Protein AF-A0A7R9IWX4-F1 (afdb_monomer)

pLDDT: mean 83.84, std 17.96, range [26.48, 97.38]

Radius of gyration: 18.36 Å; Cα contacts (8 Å, |Δi|>4): 79; chains: 1; bounding box: 38×44×41 Å

Foldseek 3Di:
DDFDWDADPNDIDTDDDDPVVVVVVPWDFDAQDFDWDDDLQRTPDGPDGRGTDDDDDDDDDDDDPDDDDDDQDDDDSHDHDPDDDDGCVVVCVVVVVVVVVVPDD

InterPro domains:
  IPR013320 Concanavalin A-like lectin/glucanase domain superfamily [SSF49899] (33-79)
  IPR037353 Histone methyltransferase complex subunit ASH2 [PTHR10598] (5-87)
  IPR043136 B30.2/SPRY domain superfamily [G3DSA:2.60.120.920] (9-90)

Solvent-accessible surface area (backbone atoms only — not comparable to full-atom values): 7152 Å² total; per-residue (Å²): 135,85,68,54,77,43,80,55,96,94,40,81,42,73,60,80,86,81,61,60,72,61,53,63,73,66,58,42,68,30,83,85,38,70,44,72,48,67,61,90,50,45,75,73,50,68,81,42,65,45,45,64,52,77,90,83,75,95,79,86,86,78,65,90,92,60,84,86,83,87,82,45,45,85,84,58,97,49,63,69,84,96,52,95,81,79,45,53,49,71,54,48,55,57,50,53,49,51,55,50,61,75,63,71,131

Mean predicted aligned error: 8.01 Å

Secondary structure (DSSP, 8-state):
--PPEEEETTEEEE-----HHHHHHT--B-TT-EEEEEETTEEEEEEEESPBPS---------TT-------SSS-SS--SSS----THHHHHHHHHHHHHHS--

Organism: Timema californicum (NCBI:txid61474)

Nearest PDB structures (foldseek):
  5buv-assembly2_B-2  TM=3.452E-01  e=6.258E+00  Yersinia enterocolitica subsp. enterocolitica 8081
  1ub4-assembly1_C-2  TM=2.260E-01  e=6.258E+00  Escherichia coli

Sequence (105 aa):
MVWPLVKFKSHLYYEEKDNVAEALKNLNVLPGSKIIFFTNGQCHGAAFSDIYGGAYYPTLSLYKNATVSANFGPAFKFPPKDYSFRGFVYFIRPNIYLQVKTFIT

Structure (mmCIF, N/CA/C/O backbone):
data_AF-A0A7R9IWX4-F1
#
_entry.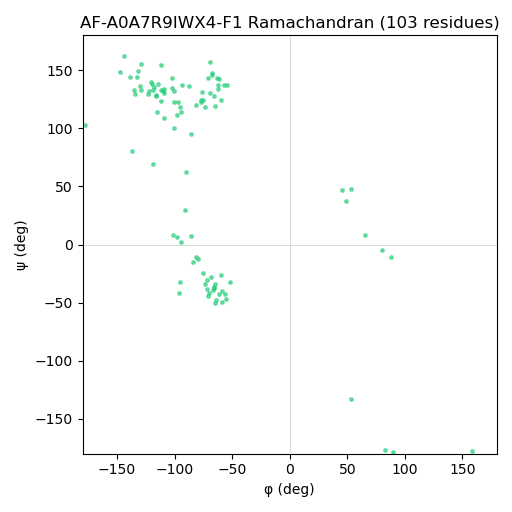id   AF-A0A7R9IWX4-F1
#
loop_
_atom_site.group_PDB
_atom_site.id
_atom_site.type_symbol
_atom_site.label_atom_id
_atom_site.label_alt_id
_atom_site.label_comp_id
_atom_site.label_asym_id
_atom_site.label_entity_id
_atom_site.label_seq_id
_atom_site.pdbx_PDB_ins_code
_atom_site.Cartn_x
_atom_site.Cartn_y
_atom_site.Cartn_z
_atom_site.occupancy
_atom_site.B_iso_or_equiv
_atom_site.auth_seq_id
_atom_site.auth_comp_id
_atom_site.auth_asym_id
_atom_site.auth_atom_id
_atom_site.pdbx_PDB_model_num
ATOM 1 N N . MET A 1 1 ? -17.898 21.934 12.774 1.00 53.22 1 MET A N 1
ATOM 2 C CA . MET A 1 1 ? -17.213 20.968 13.658 1.00 53.22 1 MET A CA 1
ATOM 3 C C . MET A 1 1 ? -15.953 21.662 14.148 1.00 53.22 1 MET A C 1
ATOM 5 O O . MET A 1 1 ? -15.171 22.077 13.306 1.00 53.22 1 MET A O 1
ATOM 9 N N . VAL A 1 2 ? -15.831 21.942 15.449 1.00 65.69 2 VAL A N 1
ATOM 10 C CA . VAL A 1 2 ? -14.671 22.663 16.004 1.00 65.69 2 VAL A CA 1
ATOM 11 C C . VAL A 1 2 ? -13.719 21.619 16.568 1.00 65.69 2 VAL A C 1
ATOM 13 O O . VAL A 1 2 ? -14.063 20.940 17.532 1.00 65.69 2 VAL A O 1
ATOM 16 N N . TRP A 1 3 ? -12.559 21.464 15.938 1.00 76.88 3 TRP A N 1
ATOM 17 C CA . TRP A 1 3 ? -11.507 20.586 16.435 1.00 76.88 3 TRP A CA 1
ATOM 18 C C . TRP A 1 3 ? -10.784 21.281 17.595 1.00 76.88 3 TRP A C 1
ATOM 20 O O . TRP A 1 3 ? -10.321 22.411 17.413 1.00 76.88 3 TRP A O 1
ATOM 30 N N . PRO A 1 4 ? -10.704 20.670 18.789 1.00 85.19 4 PRO A N 1
ATOM 31 C CA . PRO A 1 4 ? -10.003 21.267 19.917 1.00 85.19 4 PRO A CA 1
ATOM 32 C C . PRO A 1 4 ? -8.514 21.443 19.599 1.00 85.19 4 PRO A C 1
ATOM 34 O O . PRO A 1 4 ? -7.858 20.542 19.077 1.00 85.19 4 PRO A O 1
ATOM 37 N N . LEU A 1 5 ? -7.996 22.631 19.917 1.00 88.25 5 LEU A N 1
ATOM 38 C CA . LEU A 1 5 ? -6.600 23.007 19.723 1.00 88.25 5 LEU A CA 1
ATOM 39 C C . LEU A 1 5 ? -5.828 22.815 21.033 1.00 88.25 5 LEU A C 1
ATOM 41 O O . LEU A 1 5 ? -6.163 23.422 22.051 1.00 88.25 5 LEU A O 1
ATOM 45 N N . VAL A 1 6 ? -4.772 22.006 21.004 1.00 90.19 6 VAL A N 1
ATOM 46 C CA . VAL A 1 6 ? -3.959 21.645 22.172 1.00 90.19 6 VAL A CA 1
ATOM 47 C C . VAL A 1 6 ? -2.523 22.130 21.985 1.00 90.19 6 VAL A C 1
ATOM 49 O O . VAL A 1 6 ? -1.924 21.947 20.927 1.00 90.19 6 VAL A O 1
ATOM 52 N N . LYS A 1 7 ? -1.937 22.732 23.030 1.00 91.81 7 LYS A N 1
ATOM 53 C CA . LYS A 1 7 ? -0.517 23.116 23.051 1.00 91.81 7 LYS A CA 1
ATOM 54 C C . LYS A 1 7 ? 0.321 22.029 23.724 1.00 91.81 7 LYS A C 1
ATOM 56 O O . LYS A 1 7 ? 0.168 21.787 24.917 1.00 91.81 7 LYS A O 1
ATOM 61 N N . PHE A 1 8 ? 1.266 21.437 22.996 1.00 90.44 8 PHE A N 1
ATOM 62 C CA . PHE A 1 8 ? 2.205 20.442 23.522 1.00 90.44 8 PHE A CA 1
ATOM 63 C C . PHE A 1 8 ? 3.634 20.747 23.058 1.00 90.44 8 PHE A C 1
ATOM 65 O O . PHE A 1 8 ? 3.871 20.986 21.876 1.00 90.44 8 PHE A O 1
ATOM 72 N N . LYS A 1 9 ? 4.600 20.784 23.988 1.00 89.94 9 LYS A N 1
ATOM 73 C CA . LYS A 1 9 ? 6.008 21.162 23.715 1.00 89.94 9 LYS A CA 1
ATOM 74 C C . LYS A 1 9 ? 6.141 22.417 22.829 1.00 89.94 9 LYS A C 1
ATOM 76 O O . LYS A 1 9 ? 6.876 22.415 21.847 1.00 89.94 9 LYS A O 1
ATOM 81 N N . SER A 1 10 ? 5.390 23.473 23.151 1.00 93.00 10 SER A N 1
ATOM 82 C CA . SER A 1 10 ? 5.346 24.754 22.413 1.00 93.00 10 SER A CA 1
ATOM 83 C C . SER A 1 10 ? 4.780 24.715 20.986 1.00 93.00 10 SER A C 1
ATOM 85 O O . SER A 1 10 ? 4.806 25.742 20.316 1.00 93.00 10 SER A O 1
ATOM 87 N N . HIS A 1 11 ? 4.207 23.594 20.549 1.00 88.69 11 HIS A N 1
ATOM 88 C CA . HIS A 1 11 ? 3.536 23.453 19.254 1.00 88.69 11 HIS A CA 1
ATOM 89 C C . HIS A 1 11 ? 2.026 23.273 19.446 1.00 88.69 11 HIS A C 1
ATOM 91 O O . HIS A 1 11 ? 1.586 22.830 20.509 1.00 88.69 11 HIS A O 1
ATOM 97 N N . LEU A 1 12 ? 1.243 23.644 18.432 1.00 90.31 12 LEU A N 1
ATOM 98 C CA . LEU A 1 12 ? -0.216 23.538 18.424 1.00 90.31 12 LEU A CA 1
ATOM 99 C C . LEU A 1 12 ? -0.648 22.330 17.589 1.00 90.31 12 LEU A C 1
ATOM 101 O O . LEU A 1 12 ? -0.152 22.142 16.480 1.00 90.31 12 LEU A O 1
ATOM 105 N N . TYR A 1 13 ? -1.580 21.544 18.117 1.00 86.88 13 TYR A N 1
ATOM 106 C CA . TYR A 1 13 ? -2.107 20.337 17.488 1.00 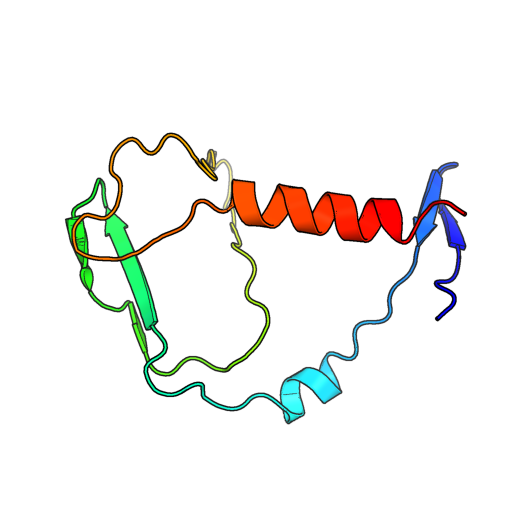86.88 13 TYR A CA 1
ATOM 107 C C . TYR A 1 13 ? -3.629 20.343 17.548 1.00 86.88 13 TYR A C 1
ATOM 109 O O . TYR A 1 13 ? -4.202 20.786 18.541 1.00 86.88 13 TYR A O 1
ATOM 117 N N . TYR A 1 14 ? -4.272 19.822 16.508 1.00 87.62 14 TYR A N 1
ATOM 118 C CA . TYR A 1 14 ? -5.687 19.476 16.568 1.00 87.62 14 TYR A CA 1
ATOM 119 C C . TYR A 1 14 ? -5.833 18.058 17.096 1.00 87.62 14 TYR A C 1
ATOM 121 O O . TYR A 1 14 ? -5.090 17.165 16.686 1.00 87.62 14 TYR A O 1
ATOM 129 N N . GLU A 1 15 ? -6.787 17.860 17.994 1.00 82.06 15 GLU A N 1
ATOM 130 C CA . GLU A 1 15 ? -7.174 16.529 18.443 1.00 82.06 15 GLU A CA 1
ATOM 131 C C . GLU A 1 15 ? -8.453 16.100 17.717 1.00 82.06 15 GLU A C 1
ATOM 133 O O . GLU A 1 15 ? -9.484 16.774 17.773 1.00 82.06 15 GLU A O 1
ATOM 138 N N . GLU A 1 16 ? -8.367 14.966 17.030 1.00 82.06 16 GLU A N 1
ATOM 139 C CA . GLU A 1 16 ? -9.489 14.285 16.396 1.00 82.06 16 GLU A CA 1
ATOM 140 C C . GLU A 1 16 ? -9.778 13.004 17.182 1.00 82.06 16 GLU A C 1
ATOM 142 O O . GLU A 1 16 ? -8.865 12.284 17.586 1.00 82.06 16 GLU A O 1
ATOM 147 N N . LYS A 1 17 ? -11.059 12.753 17.469 1.00 79.56 17 LYS A N 1
ATOM 148 C CA . LYS A 1 17 ? -11.485 11.536 18.161 1.00 79.56 17 LYS A CA 1
ATOM 149 C C . LYS A 1 17 ? -11.884 10.496 17.128 1.00 79.56 17 LYS A C 1
ATOM 151 O O . LYS A 1 17 ? -12.909 10.655 16.471 1.00 79.56 17 LYS A O 1
ATOM 156 N N . ASP A 1 18 ? -11.131 9.407 17.064 1.00 76.44 18 ASP A N 1
ATOM 157 C CA . ASP A 1 18 ? -11.496 8.261 16.240 1.00 76.44 18 ASP A CA 1
ATOM 158 C C . ASP A 1 18 ? -12.623 7.464 16.902 1.00 76.44 18 ASP A C 1
ATOM 160 O O . ASP A 1 18 ? -12.482 6.980 18.029 1.00 76.44 18 ASP A O 1
ATOM 164 N N . ASN A 1 19 ? -13.735 7.253 16.192 1.00 79.94 19 ASN A N 1
ATOM 165 C CA . ASN A 1 19 ? -14.801 6.371 16.670 1.00 79.94 19 ASN A CA 1
ATOM 16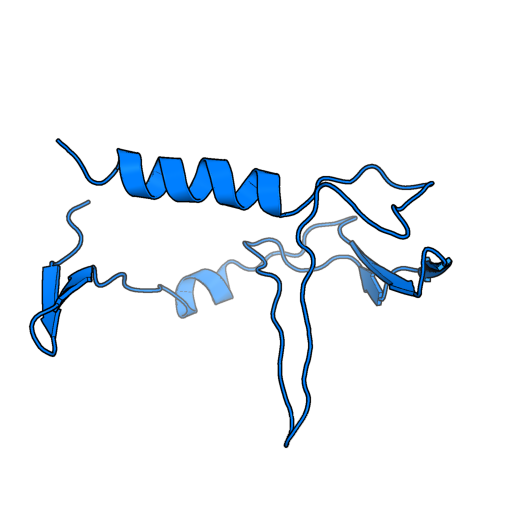6 C C . ASN A 1 19 ? -14.591 4.925 16.195 1.00 79.94 19 ASN A C 1
ATOM 168 O O . ASN A 1 19 ? -15.382 4.365 15.434 1.00 79.94 19 ASN A O 1
ATOM 172 N N . VAL A 1 20 ? -13.484 4.320 16.636 1.00 82.38 20 VAL A N 1
ATOM 173 C CA . VAL A 1 20 ? -13.024 2.996 16.176 1.00 82.38 20 VAL A CA 1
ATOM 174 C C . VAL A 1 20 ? -14.093 1.918 16.369 1.00 82.38 20 VAL A C 1
ATOM 176 O O . VAL A 1 20 ? -14.325 1.109 15.477 1.00 82.38 20 VAL A O 1
ATOM 179 N N . ALA A 1 21 ? -14.782 1.912 17.512 1.00 84.50 21 ALA A N 1
ATOM 180 C CA . ALA A 1 21 ? -15.793 0.900 17.813 1.00 84.50 21 ALA A CA 1
ATOM 181 C C . ALA A 1 21 ? -17.015 0.986 16.883 1.00 84.50 21 ALA A C 1
ATOM 183 O O . ALA A 1 21 ? -17.570 -0.042 16.498 1.00 84.50 21 ALA A O 1
ATOM 184 N N . GLU A 1 22 ? -17.438 2.198 16.518 1.00 85.00 22 GLU A N 1
ATOM 185 C CA . GLU A 1 22 ? -18.523 2.405 15.558 1.00 85.00 22 GLU A CA 1
ATOM 186 C C . GLU A 1 22 ? -18.084 2.025 14.143 1.00 85.00 22 GLU A C 1
ATOM 188 O O . GLU A 1 22 ? -18.805 1.302 13.455 1.00 85.00 22 GLU A O 1
ATOM 193 N N . ALA A 1 23 ? -16.876 2.434 13.739 1.00 81.56 23 ALA A N 1
ATOM 194 C CA . ALA A 1 23 ? -16.304 2.044 12.457 1.00 81.56 23 ALA A CA 1
ATOM 195 C C . ALA A 1 23 ? -16.270 0.516 12.321 1.00 81.56 23 ALA A C 1
ATOM 197 O O . ALA A 1 23 ? -16.764 -0.001 11.324 1.00 81.56 23 ALA A O 1
ATOM 198 N N . LEU A 1 24 ? -15.802 -0.192 13.361 1.00 84.56 24 LEU A N 1
ATOM 199 C CA . LEU A 1 24 ? -15.745 -1.656 13.424 1.00 84.56 24 LEU A CA 1
ATOM 200 C C . LEU A 1 24 ? -17.111 -2.333 13.260 1.00 84.56 24 LEU A C 1
ATOM 202 O O . LEU A 1 24 ? -17.213 -3.342 12.565 1.00 84.56 24 LEU A O 1
ATOM 206 N N . LYS A 1 25 ? -18.166 -1.773 13.862 1.00 87.94 25 LYS A N 1
ATOM 207 C CA . LYS A 1 25 ? -19.538 -2.296 13.733 1.00 87.94 25 LYS A CA 1
ATOM 208 C C . LYS A 1 25 ? -20.114 -2.128 12.328 1.00 87.94 25 LYS A C 1
ATOM 210 O O . LYS A 1 25 ? -20.969 -2.914 11.936 1.00 87.94 25 LYS A O 1
ATOM 215 N N . ASN A 1 26 ? -19.653 -1.120 11.595 1.00 86.00 26 ASN A N 1
ATOM 216 C CA . ASN A 1 26 ? -20.154 -0.774 10.270 1.00 86.00 26 ASN A CA 1
ATOM 217 C C . ASN A 1 26 ? -19.295 -1.345 9.122 1.00 86.00 26 ASN A C 1
ATOM 219 O O . ASN A 1 26 ? -19.564 -1.022 7.960 1.00 86.00 26 ASN A O 1
ATOM 223 N N . LEU A 1 27 ? -18.284 -2.188 9.401 1.00 88.12 27 LEU A N 1
ATOM 224 C CA . LEU A 1 27 ? -17.530 -2.861 8.335 1.00 88.12 27 LEU A CA 1
ATOM 225 C C . LEU A 1 27 ? -18.451 -3.810 7.571 1.00 88.12 27 LEU A C 1
ATOM 227 O O . LEU A 1 27 ? -18.954 -4.795 8.103 1.00 88.12 27 LEU A O 1
ATOM 231 N N . ASN A 1 28 ? -18.591 -3.535 6.282 1.00 94.62 28 ASN A N 1
ATOM 232 C CA . ASN A 1 28 ? -19.276 -4.400 5.338 1.00 94.62 28 ASN A CA 1
ATOM 233 C C . ASN A 1 28 ? -18.299 -4.790 4.240 1.00 94.62 28 ASN A C 1
ATOM 235 O O . ASN A 1 28 ? -17.488 -3.971 3.808 1.00 94.62 28 ASN A O 1
ATOM 239 N N . VAL A 1 29 ? -18.353 -6.046 3.807 1.00 96.75 29 VAL A N 1
ATOM 240 C CA . VAL A 1 29 ? -17.570 -6.518 2.661 1.00 96.75 29 VAL A CA 1
ATOM 241 C C . VAL A 1 29 ? -17.916 -5.671 1.438 1.00 96.75 29 VAL A C 1
ATOM 243 O O . VAL A 1 29 ? -19.087 -5.375 1.207 1.00 96.75 29 VAL A O 1
ATOM 246 N N . LEU A 1 30 ? -16.906 -5.281 0.662 1.00 96.31 30 LEU A N 1
ATOM 247 C CA . LEU A 1 30 ? -17.061 -4.599 -0.617 1.00 96.31 30 LEU A CA 1
ATOM 248 C C . LEU A 1 30 ? -16.882 -5.626 -1.750 1.00 96.31 30 LEU A C 1
ATOM 250 O O . LEU A 1 30 ? -15.737 -5.960 -2.075 1.00 96.31 30 LEU A O 1
ATOM 254 N N . PRO A 1 31 ? -17.967 -6.139 -2.363 1.00 97.38 31 PRO A N 1
ATOM 255 C CA . PRO A 1 31 ? -17.868 -7.207 -3.353 1.00 97.38 31 PRO A CA 1
ATOM 256 C C . PRO A 1 31 ? -17.063 -6.786 -4.584 1.00 97.38 31 PRO A C 1
ATOM 258 O O . PRO A 1 31 ? -17.211 -5.673 -5.095 1.00 97.38 31 PRO A O 1
ATOM 261 N N . GLY A 1 32 ? -16.202 -7.677 -5.067 1.00 96.06 32 GLY A N 1
ATOM 262 C CA . GLY A 1 32 ? -15.340 -7.449 -6.228 1.00 96.06 32 GLY A CA 1
ATOM 263 C C . GLY A 1 32 ? -14.082 -6.623 -5.940 1.00 96.06 32 GLY A C 1
ATOM 264 O O . GLY A 1 32 ? -13.238 -6.482 -6.830 1.00 96.06 32 GLY A O 1
ATOM 265 N N . SER A 1 33 ? -13.914 -6.111 -4.716 1.00 96.44 33 SER A N 1
ATOM 266 C CA . SER A 1 33 ? -12.684 -5.436 -4.290 1.00 96.44 33 SER A CA 1
ATOM 267 C C . SER A 1 33 ? -11.515 -6.418 -4.201 1.00 96.44 33 SER A C 1
ATOM 269 O O . SER A 1 33 ? -11.703 -7.603 -3.921 1.00 96.44 33 SER A O 1
ATOM 271 N N . LYS A 1 34 ? -10.293 -5.949 -4.486 1.00 96.06 34 LYS A N 1
ATOM 272 C CA . LYS A 1 34 ? -9.085 -6.788 -4.488 1.00 96.06 34 LYS A CA 1
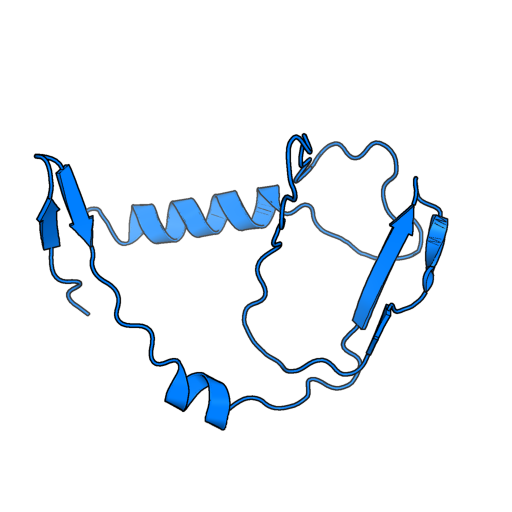ATOM 273 C C . LYS A 1 34 ? -7.852 -6.000 -4.059 1.00 96.06 34 LYS A C 1
ATOM 275 O O . LYS A 1 34 ? -7.727 -4.820 -4.380 1.00 96.06 34 LYS A O 1
ATOM 280 N N . ILE A 1 35 ? -6.908 -6.686 -3.421 1.00 95.75 35 ILE A N 1
ATOM 281 C CA . ILE A 1 35 ? -5.528 -6.220 -3.229 1.00 95.75 35 ILE A CA 1
ATOM 282 C C . ILE A 1 35 ? -4.627 -7.119 -4.071 1.00 95.75 35 ILE A C 1
ATOM 284 O O . ILE A 1 35 ? -4.650 -8.338 -3.914 1.00 95.75 35 ILE A O 1
ATOM 288 N N . ILE A 1 36 ? -3.846 -6.526 -4.973 1.00 95.62 36 ILE A N 1
ATOM 289 C CA . ILE A 1 36 ? -3.010 -7.243 -5.945 1.00 95.62 36 ILE A CA 1
ATOM 290 C C . ILE A 1 36 ? -1.549 -6.878 -5.700 1.00 95.62 36 ILE A C 1
ATOM 292 O O . ILE A 1 36 ? -1.219 -5.698 -5.563 1.00 95.62 36 ILE A O 1
ATOM 296 N N . PHE A 1 37 ? -0.674 -7.883 -5.666 1.00 94.69 37 PHE A N 1
ATOM 297 C CA . PHE A 1 37 ? 0.761 -7.676 -5.490 1.00 94.69 37 PHE A CA 1
ATOM 298 C C . PHE A 1 37 ? 1.529 -7.800 -6.798 1.00 94.69 37 PHE A C 1
ATOM 300 O O . PHE A 1 37 ? 1.238 -8.643 -7.649 1.00 94.69 37 PHE A O 1
ATOM 307 N N . PHE A 1 38 ? 2.547 -6.950 -6.919 1.00 95.38 38 PHE A N 1
ATOM 308 C CA . PHE A 1 38 ? 3.439 -6.905 -8.063 1.00 95.38 38 PHE A CA 1
ATOM 309 C C . PHE A 1 38 ? 4.892 -6.925 -7.600 1.00 95.38 38 PHE A C 1
ATOM 311 O O . PHE A 1 38 ? 5.261 -6.167 -6.703 1.00 95.38 38 PHE A O 1
ATOM 318 N N . THR A 1 39 ? 5.725 -7.716 -8.272 1.00 95.69 39 THR A N 1
ATOM 319 C CA . THR A 1 39 ? 7.185 -7.664 -8.121 1.00 95.69 39 THR A CA 1
ATOM 320 C C . THR A 1 39 ? 7.785 -7.226 -9.446 1.00 95.69 39 THR A C 1
ATOM 322 O O . THR A 1 39 ? 7.661 -7.924 -10.445 1.00 95.69 39 THR A O 1
ATOM 325 N N . ASN A 1 40 ? 8.405 -6.043 -9.485 1.00 95.19 40 ASN A N 1
ATOM 326 C CA . ASN A 1 40 ? 9.017 -5.486 -10.701 1.00 95.19 40 ASN A CA 1
ATOM 327 C C . ASN A 1 40 ? 8.099 -5.518 -11.948 1.00 95.19 40 ASN A C 1
ATOM 329 O O . ASN A 1 40 ? 8.549 -5.770 -13.061 1.00 95.19 40 ASN A O 1
ATOM 333 N N . GLY A 1 41 ? 6.799 -5.271 -11.758 1.00 93.88 41 GLY A N 1
ATOM 334 C CA . GLY A 1 41 ? 5.791 -5.276 -12.825 1.00 93.88 41 GLY A CA 1
ATOM 335 C C . GLY A 1 41 ? 5.149 -6.637 -13.113 1.00 93.88 41 GLY A C 1
ATOM 336 O O . GLY A 1 41 ? 4.137 -6.677 -13.808 1.00 93.88 41 GLY A O 1
ATOM 337 N N . GLN A 1 42 ? 5.666 -7.736 -12.558 1.00 95.00 42 GLN A N 1
ATOM 338 C CA . GLN A 1 42 ? 5.022 -9.047 -12.639 1.00 95.00 42 GLN A CA 1
ATOM 339 C C . GLN A 1 42 ? 3.856 -9.121 -11.649 1.00 95.00 42 GLN A C 1
ATOM 341 O O . GLN A 1 42 ? 4.051 -8.930 -10.452 1.00 95.00 42 GLN A O 1
ATOM 346 N N . CYS A 1 43 ? 2.653 -9.406 -12.149 1.00 95.38 43 CYS A N 1
ATOM 347 C CA . CYS A 1 43 ? 1.456 -9.609 -11.334 1.00 95.38 43 CYS A CA 1
ATOM 348 C C . CYS A 1 43 ? 1.484 -10.989 -10.659 1.00 95.38 43 CYS A C 1
ATOM 350 O O . CYS A 1 43 ? 1.686 -11.998 -11.336 1.00 95.38 43 CYS A O 1
ATOM 352 N N . HIS A 1 44 ? 1.227 -11.041 -9.350 1.00 94.88 44 HIS A N 1
ATOM 353 C CA . HIS A 1 44 ? 1.104 -12.290 -8.581 1.00 94.88 44 HIS A CA 1
ATOM 354 C C . HIS A 1 44 ? -0.353 -12.685 -8.291 1.00 94.88 44 HIS A C 1
ATOM 356 O O . HIS A 1 44 ? -0.603 -13.630 -7.548 1.00 94.88 44 HIS A O 1
ATOM 362 N N . GLY A 1 45 ? -1.318 -11.977 -8.883 1.00 93.56 45 GLY A N 1
ATOM 363 C CA . GLY A 1 45 ? -2.742 -12.175 -8.626 1.00 93.56 45 GLY A CA 1
ATOM 364 C C . GLY A 1 45 ? -3.239 -11.449 -7.375 1.00 93.56 45 GLY A C 1
ATOM 365 O O . GLY A 1 45 ? -2.518 -10.679 -6.733 1.00 93.56 45 GLY A O 1
ATOM 366 N N . ALA A 1 46 ? -4.519 -11.655 -7.067 1.00 94.69 46 ALA A N 1
ATOM 367 C CA . ALA A 1 46 ? -5.148 -11.065 -5.893 1.00 94.69 46 ALA A CA 1
ATOM 368 C C . ALA A 1 46 ? -4.666 -11.784 -4.626 1.00 94.69 46 ALA A C 1
ATOM 370 O O . ALA A 1 46 ? -4.906 -12.976 -4.463 1.00 94.69 46 ALA A O 1
ATOM 371 N N . ALA A 1 47 ? -4.006 -11.048 -3.734 1.00 94.06 47 ALA A N 1
ATOM 372 C CA . ALA A 1 47 ? -3.658 -11.522 -2.398 1.00 94.06 47 ALA A CA 1
ATOM 373 C C . ALA A 1 47 ? -4.895 -11.577 -1.492 1.00 94.06 47 ALA A C 1
ATOM 375 O O . ALA A 1 47 ? -5.016 -12.461 -0.651 1.00 94.06 47 ALA A O 1
ATOM 376 N N . PHE A 1 48 ? -5.8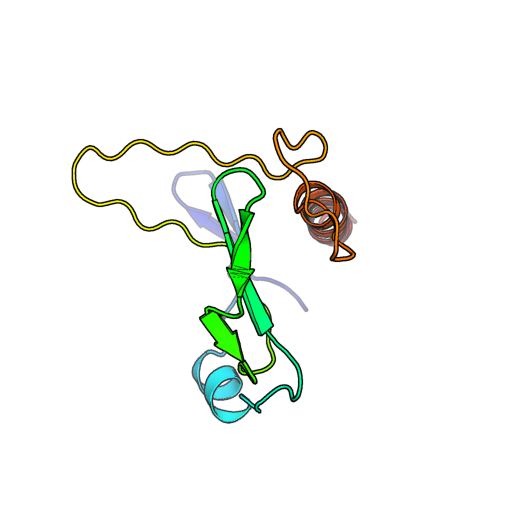20 -10.635 -1.696 1.00 96.12 48 PHE A N 1
ATOM 377 C CA . PHE A 1 48 ? -7.098 -10.565 -0.999 1.00 96.12 48 PHE A CA 1
ATOM 378 C C . PHE A 1 48 ? -8.197 -10.182 -1.989 1.00 96.12 48 PHE A C 1
ATOM 380 O O . PHE A 1 48 ? -7.959 -9.374 -2.894 1.00 96.12 48 PHE A O 1
ATOM 387 N N . SER A 1 49 ? -9.391 -10.735 -1.803 1.00 97.12 49 SER A N 1
ATOM 388 C CA . SER A 1 49 ? -10.614 -10.376 -2.519 1.00 97.12 49 SER A CA 1
ATOM 389 C C . SER A 1 49 ? -11.734 -10.114 -1.524 1.00 97.12 49 SER A C 1
ATOM 391 O O . SER A 1 49 ? -11.684 -10.627 -0.408 1.00 97.12 49 SER A O 1
ATOM 393 N N . ASP A 1 50 ? -12.719 -9.319 -1.935 1.00 96.25 50 ASP A N 1
ATOM 394 C CA . ASP A 1 50 ? -13.904 -9.006 -1.137 1.00 96.25 50 ASP A CA 1
ATOM 395 C C . ASP A 1 50 ? -13.512 -8.473 0.254 1.00 96.25 50 ASP A C 1
ATOM 397 O O . ASP A 1 50 ? -13.986 -8.925 1.296 1.00 96.25 50 ASP A O 1
ATOM 401 N N . ILE A 1 51 ? -12.582 -7.510 0.265 1.00 95.44 51 ILE A N 1
ATOM 402 C CA . ILE A 1 51 ? -12.1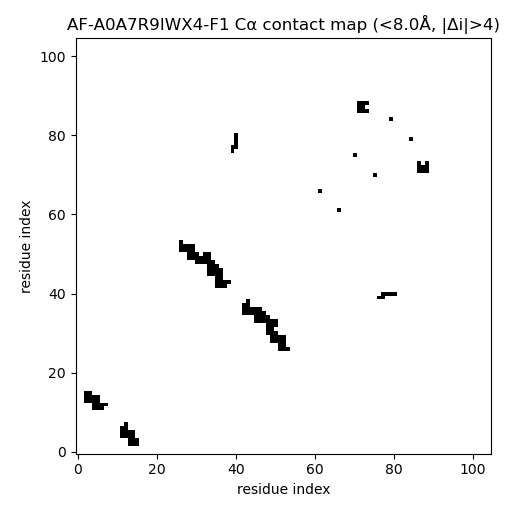42 -6.839 1.489 1.00 95.44 51 ILE A CA 1
ATOM 403 C C . ILE A 1 51 ? -13.267 -5.959 2.036 1.00 95.44 51 ILE A C 1
ATOM 405 O O . ILE A 1 51 ? -14.164 -5.533 1.305 1.00 95.44 51 ILE A O 1
ATOM 409 N N . TYR A 1 52 ? -13.220 -5.660 3.330 1.00 94.81 52 TYR A N 1
ATOM 410 C CA . TYR A 1 52 ? -14.156 -4.714 3.919 1.00 94.81 52 TYR A CA 1
ATOM 411 C C . TYR A 1 52 ? -14.023 -3.323 3.284 1.00 94.81 52 TYR A C 1
ATOM 413 O O . TYR A 1 52 ? -12.930 -2.872 2.956 1.00 94.81 52 TYR A O 1
ATOM 421 N N . GLY A 1 53 ? -15.146 -2.638 3.097 1.00 89.00 53 GLY A N 1
ATOM 422 C CA . GLY A 1 53 ? -15.175 -1.247 2.670 1.00 89.00 53 GLY A CA 1
ATOM 423 C C . GLY A 1 53 ? -14.688 -0.318 3.782 1.00 89.00 53 GLY A C 1
ATOM 424 O O . GLY A 1 53 ? -14.963 -0.538 4.960 1.00 89.00 53 GLY A O 1
ATOM 425 N N . GLY A 1 54 ? -13.968 0.735 3.403 1.00 85.06 54 GLY A N 1
ATOM 426 C CA . GLY A 1 54 ? -13.427 1.721 4.334 1.00 85.06 54 GLY A CA 1
ATOM 427 C C . GLY A 1 54 ? -12.246 2.484 3.744 1.00 85.06 54 GLY A C 1
ATOM 428 O O . GLY A 1 54 ? -11.863 2.274 2.590 1.00 85.06 54 GLY A O 1
ATOM 429 N N . ALA A 1 55 ? -11.662 3.377 4.540 1.00 83.94 55 ALA A N 1
ATOM 430 C CA . ALA A 1 55 ? -10.430 4.062 4.175 1.00 83.94 55 ALA A CA 1
ATOM 431 C C . ALA A 1 55 ? -9.224 3.161 4.477 1.00 83.94 55 ALA A C 1
ATOM 433 O O . ALA A 1 55 ? -8.990 2.786 5.624 1.00 83.94 55 ALA A O 1
ATOM 434 N N . TYR A 1 56 ? -8.449 2.834 3.444 1.00 86.12 56 TYR A N 1
ATOM 435 C CA . TYR A 1 56 ? -7.199 2.089 3.574 1.00 86.12 56 TYR A CA 1
ATOM 436 C C . TYR A 1 56 ? -6.020 3.012 3.303 1.00 86.12 56 TYR A C 1
ATOM 438 O O . TYR A 1 56 ? -5.972 3.696 2.278 1.00 86.12 56 TYR A O 1
ATOM 446 N N . TYR A 1 57 ? -5.045 2.983 4.206 1.00 85.56 57 TYR A N 1
ATOM 447 C CA . TYR A 1 57 ? -3.812 3.749 4.086 1.00 85.56 57 TYR A CA 1
ATOM 448 C C . TYR A 1 57 ? -2.638 2.793 3.866 1.00 85.56 57 TYR A C 1
ATOM 450 O O . TYR A 1 57 ? -2.525 1.787 4.578 1.00 85.56 57 TYR A O 1
ATOM 458 N N . PRO A 1 58 ? -1.751 3.069 2.891 1.00 89.00 58 PRO A N 1
ATOM 459 C CA . PRO A 1 58 ? -0.561 2.253 2.701 1.00 89.00 58 PRO A CA 1
ATOM 460 C C . PRO A 1 58 ? 0.273 2.283 3.985 1.00 89.00 58 PRO A C 1
ATOM 462 O O . PRO A 1 58 ? 0.631 3.351 4.473 1.00 89.00 58 PRO A O 1
ATOM 465 N N . THR A 1 59 ? 0.565 1.105 4.533 1.00 87.56 59 THR A N 1
ATOM 466 C CA . THR A 1 59 ? 1.258 0.958 5.817 1.00 87.56 59 THR A CA 1
ATOM 467 C C . THR A 1 59 ? 2.565 0.206 5.616 1.00 87.56 59 THR A C 1
ATOM 469 O O . THR A 1 59 ? 2.615 -0.782 4.884 1.00 87.56 59 THR A O 1
ATOM 472 N N . LEU A 1 60 ? 3.622 0.665 6.281 1.00 88.44 60 LEU A N 1
ATOM 473 C CA . LEU A 1 60 ? 4.910 -0.016 6.345 1.00 88.44 60 LEU A CA 1
ATOM 474 C C . LEU A 1 60 ? 5.177 -0.410 7.795 1.00 88.44 60 LEU A C 1
ATOM 476 O O . LEU A 1 60 ? 5.116 0.433 8.685 1.00 88.44 60 LEU A O 1
ATOM 480 N N . SER A 1 61 ? 5.489 -1.684 8.017 1.00 91.12 61 SER A N 1
ATOM 481 C CA . SER A 1 61 ? 5.996 -2.175 9.296 1.00 91.12 61 SER A CA 1
ATOM 482 C C . SER A 1 61 ? 7.460 -2.561 9.124 1.00 91.12 61 SER A C 1
ATOM 484 O O . SER A 1 61 ? 7.821 -3.216 8.144 1.00 91.12 61 SER A O 1
ATOM 486 N N . LEU A 1 62 ? 8.309 -2.112 10.045 1.00 93.12 62 LEU A N 1
ATOM 487 C CA . LEU A 1 62 ? 9.757 -2.300 9.994 1.00 93.12 62 LEU A CA 1
ATOM 488 C C . LEU A 1 62 ? 10.197 -3.187 11.153 1.00 93.12 62 LEU A C 1
ATOM 490 O O . LEU A 1 62 ? 9.748 -3.014 12.284 1.00 93.12 62 LEU A O 1
ATOM 494 N N . TYR A 1 63 ? 11.109 -4.117 10.875 1.00 93.62 63 TYR A N 1
ATOM 495 C CA . TYR A 1 63 ? 11.692 -4.994 11.884 1.00 93.62 63 TYR A CA 1
ATOM 496 C C . TYR A 1 63 ? 13.216 -4.864 11.890 1.00 93.62 63 TYR A C 1
ATOM 498 O O . TYR A 1 63 ? 13.858 -4.984 10.845 1.00 93.62 63 TYR A O 1
ATOM 506 N N . LYS A 1 64 ? 13.799 -4.651 13.080 1.00 95.50 64 LYS A N 1
ATOM 507 C CA . LYS A 1 64 ? 15.240 -4.409 13.284 1.00 95.50 64 LYS A CA 1
ATOM 508 C C . LYS A 1 64 ? 15.741 -3.249 12.405 1.00 95.50 64 LYS A C 1
ATOM 510 O O . LYS A 1 64 ? 15.111 -2.202 12.347 1.00 95.50 64 LYS A O 1
ATOM 515 N N . ASN A 1 65 ? 16.863 -3.445 11.717 1.00 96.19 65 ASN A N 1
ATOM 516 C CA . ASN A 1 65 ? 17.565 -2.422 10.944 1.00 96.19 65 ASN A CA 1
ATOM 517 C C . ASN A 1 65 ? 17.090 -2.372 9.479 1.00 96.19 65 ASN A C 1
ATOM 519 O O . ASN A 1 65 ? 17.884 -2.097 8.583 1.00 96.19 65 ASN A O 1
ATOM 523 N N . ALA A 1 66 ? 15.826 -2.719 9.214 1.00 95.88 66 ALA A N 1
ATOM 524 C CA . ALA A 1 66 ? 15.275 -2.685 7.866 1.00 95.88 66 ALA A CA 1
ATOM 525 C C . ALA A 1 66 ? 15.128 -1.238 7.375 1.00 95.88 66 ALA A C 1
ATOM 527 O O . ALA A 1 66 ? 14.521 -0.404 8.046 1.00 95.88 66 ALA A O 1
ATOM 528 N N . THR A 1 67 ? 15.621 -0.976 6.166 1.00 94.12 67 THR A N 1
ATOM 529 C CA . THR A 1 67 ? 15.470 0.313 5.483 1.00 94.12 67 THR A CA 1
ATOM 530 C C . THR A 1 67 ? 14.656 0.111 4.218 1.00 94.12 67 THR A C 1
ATOM 532 O O . THR A 1 67 ? 14.978 -0.742 3.391 1.00 94.12 67 THR A O 1
ATOM 535 N N . VAL A 1 68 ? 13.609 0.915 4.053 1.00 92.88 68 VAL A N 1
ATOM 536 C CA . VAL A 1 68 ? 12.737 0.899 2.875 1.00 92.88 68 VAL A CA 1
ATOM 537 C C . VAL A 1 68 ? 12.536 2.321 2.369 1.00 92.88 68 VAL A C 1
ATOM 539 O O . VAL A 1 68 ? 12.531 3.272 3.147 1.00 92.88 68 VAL A O 1
ATOM 542 N N . SER A 1 69 ? 12.347 2.464 1.061 1.00 93.06 69 SER A N 1
ATOM 543 C CA . SER A 1 69 ? 11.947 3.722 0.437 1.00 93.06 69 SER A CA 1
ATOM 544 C C . SER A 1 69 ? 10.655 3.496 -0.333 1.00 93.06 69 SER A C 1
ATOM 546 O O . SER A 1 69 ? 10.532 2.521 -1.076 1.00 93.06 69 SER A O 1
ATOM 548 N N . ALA A 1 70 ? 9.684 4.383 -0.134 1.00 91.06 70 ALA A N 1
ATOM 549 C CA . ALA A 1 70 ? 8.405 4.340 -0.824 1.00 91.06 70 ALA A CA 1
ATOM 550 C C . ALA A 1 70 ? 8.393 5.354 -1.972 1.00 91.06 70 ALA A C 1
ATOM 552 O O . ALA A 1 70 ? 8.718 6.526 -1.790 1.00 91.06 70 ALA A O 1
ATOM 553 N N . ASN A 1 71 ? 7.964 4.909 -3.152 1.00 93.12 71 ASN A N 1
ATOM 554 C CA . ASN A 1 71 ? 7.694 5.775 -4.293 1.00 93.12 71 ASN A CA 1
ATOM 555 C C . ASN A 1 71 ? 6.181 5.835 -4.532 1.00 93.12 71 ASN A C 1
ATOM 557 O O . ASN A 1 71 ? 5.575 4.871 -4.998 1.00 93.12 71 ASN A O 1
ATOM 561 N N . PHE A 1 72 ? 5.577 6.982 -4.231 1.00 91.81 72 PHE A N 1
ATOM 562 C CA . PHE A 1 72 ? 4.139 7.221 -4.386 1.00 91.81 72 PHE A CA 1
ATOM 563 C C . PHE A 1 72 ? 3.736 7.687 -5.797 1.00 91.81 72 PHE A C 1
ATOM 565 O O . PHE A 1 72 ? 2.572 8.026 -6.035 1.00 91.81 72 PHE A O 1
ATOM 572 N N . GLY A 1 73 ? 4.677 7.683 -6.742 1.00 93.06 73 GLY A N 1
ATOM 573 C CA . GLY A 1 73 ? 4.489 8.154 -8.107 1.00 93.06 73 GLY A CA 1
ATOM 574 C C . GLY A 1 73 ? 4.793 9.649 -8.282 1.00 93.06 73 GLY A C 1
ATOM 575 O O . GLY A 1 73 ? 5.172 10.331 -7.330 1.00 93.06 73 GLY A O 1
ATOM 576 N N . PRO A 1 74 ? 4.627 10.185 -9.505 1.00 93.19 74 PRO A N 1
ATOM 577 C CA . PRO A 1 74 ? 4.004 9.528 -10.659 1.00 93.19 74 PRO A CA 1
ATOM 578 C C . PRO A 1 74 ? 4.957 8.635 -11.469 1.00 93.19 74 PRO A C 1
ATOM 580 O O . PRO A 1 74 ? 4.501 7.826 -12.270 1.00 93.19 74 PRO A O 1
ATOM 583 N N . ALA A 1 75 ? 6.269 8.766 -11.268 1.00 95.12 75 ALA A N 1
ATOM 584 C CA . ALA A 1 75 ? 7.275 8.040 -12.035 1.00 95.12 75 ALA A CA 1
ATOM 585 C C . ALA A 1 75 ? 7.539 6.655 -11.425 1.00 95.12 75 ALA A C 1
ATOM 587 O O . ALA A 1 75 ? 8.337 6.511 -10.498 1.00 95.12 75 ALA A O 1
ATOM 588 N N . PHE A 1 76 ? 6.865 5.627 -11.940 1.00 95.19 76 PHE A N 1
ATOM 589 C CA . PHE A 1 76 ? 7.079 4.235 -11.539 1.00 95.19 76 PHE A CA 1
ATOM 590 C C . PHE A 1 76 ? 8.083 3.552 -12.465 1.00 95.19 76 PHE A C 1
ATOM 592 O O . PHE A 1 76 ? 7.992 3.683 -13.682 1.00 95.19 76 PHE A O 1
ATOM 599 N N . LYS A 1 77 ? 9.010 2.768 -11.898 1.00 96.25 77 LYS A N 1
ATOM 600 C CA . LYS A 1 77 ? 9.960 1.967 -12.690 1.00 96.25 77 LYS A CA 1
ATOM 601 C C . LYS A 1 77 ? 9.254 0.861 -13.486 1.00 96.25 77 LYS A C 1
ATOM 603 O O . LYS A 1 77 ? 9.641 0.575 -14.611 1.00 96.25 77 LYS A O 1
ATOM 608 N N . PHE A 1 78 ? 8.215 0.266 -12.898 1.00 96.19 78 PHE A N 1
ATOM 609 C CA . PHE A 1 78 ? 7.422 -0.812 -13.490 1.00 96.19 78 PHE A CA 1
ATOM 610 C C . PHE A 1 78 ? 5.923 -0.565 -13.240 1.00 96.19 78 PHE A C 1
ATOM 612 O O . PHE A 1 78 ? 5.371 -1.099 -12.276 1.00 96.19 78 PHE A O 1
ATOM 619 N N . PRO A 1 79 ? 5.262 0.297 -14.034 1.00 94.38 79 PRO A N 1
ATOM 620 C CA . PRO A 1 79 ? 3.829 0.538 -13.885 1.00 94.38 79 PRO A CA 1
ATOM 621 C C . PRO A 1 79 ? 3.007 -0.712 -14.267 1.00 94.38 79 PRO A C 1
ATOM 623 O O . PRO A 1 79 ? 3.405 -1.432 -15.190 1.00 94.38 79 PRO A O 1
A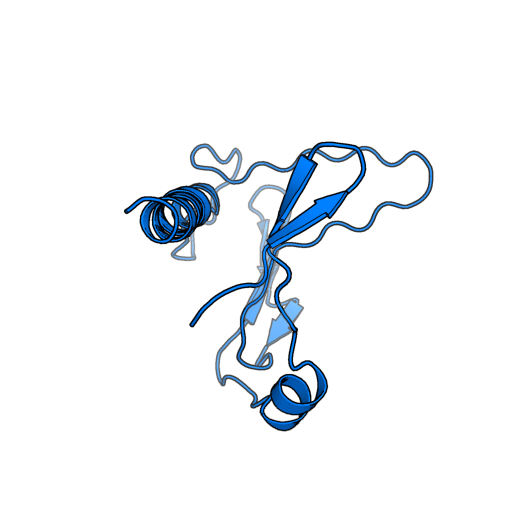TOM 626 N N . PRO A 1 80 ? 1.860 -0.976 -13.606 1.00 92.75 80 PRO A N 1
ATOM 627 C CA . PRO A 1 80 ? 0.911 -1.998 -14.047 1.00 92.75 80 PRO A CA 1
ATOM 628 C C . PRO A 1 80 ? 0.480 -1.779 -15.504 1.00 92.75 80 PRO A C 1
ATOM 630 O O . PRO A 1 80 ? 0.213 -0.647 -15.904 1.00 92.75 80 PRO A O 1
ATOM 633 N N . LYS A 1 81 ? 0.410 -2.862 -16.288 1.00 90.62 81 LYS A N 1
ATOM 634 C CA . LYS A 1 81 ? 0.004 -2.821 -17.707 1.00 90.62 81 LYS A CA 1
ATOM 635 C C . LYS A 1 81 ? -1.475 -3.143 -17.902 1.00 90.62 81 LYS A C 1
ATOM 637 O O . LYS A 1 81 ? -2.156 -2.457 -18.650 1.00 90.62 81 L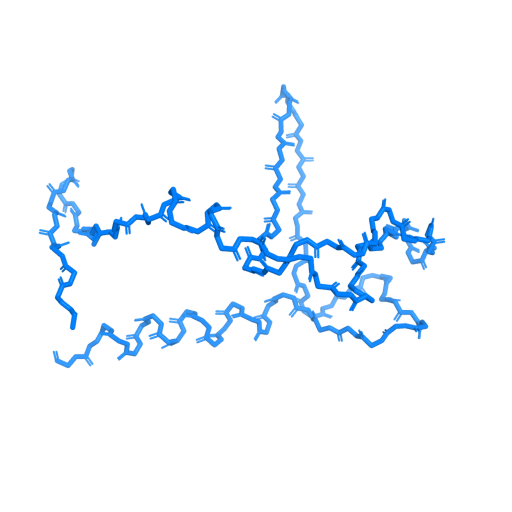YS A O 1
ATOM 642 N N . ASP A 1 82 ? -1.963 -4.146 -17.177 1.00 92.38 82 ASP A N 1
ATOM 643 C CA . ASP A 1 82 ? -3.313 -4.697 -17.361 1.00 92.38 82 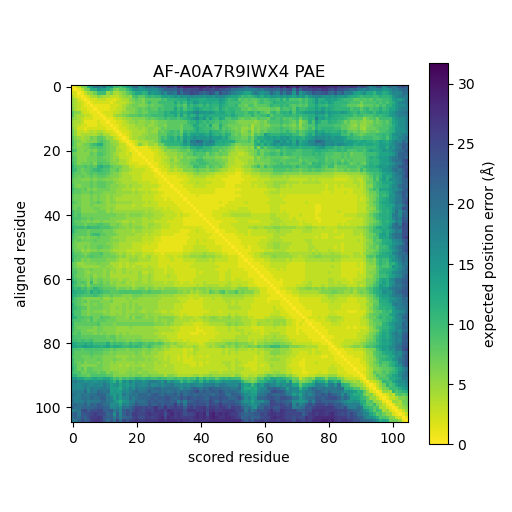ASP A CA 1
ATOM 644 C C . ASP A 1 82 ? -4.358 -4.072 -16.423 1.00 92.38 82 ASP A C 1
ATOM 646 O O . ASP A 1 82 ? -5.518 -4.472 -16.414 1.00 92.38 82 ASP A O 1
ATOM 650 N N . TYR A 1 83 ? -3.951 -3.096 -15.605 1.00 90.44 83 TYR A N 1
ATOM 651 C CA . TYR A 1 83 ? -4.800 -2.471 -14.596 1.00 90.44 83 TYR A CA 1
ATOM 652 C C . TYR A 1 83 ? -4.751 -0.954 -14.715 1.00 90.44 83 TYR A C 1
ATOM 654 O O . TYR A 1 83 ? -3.675 -0.355 -14.748 1.00 90.44 83 TYR A O 1
ATOM 662 N N . SER A 1 84 ? -5.921 -0.318 -14.688 1.00 92.44 84 SER A N 1
ATOM 663 C CA . SER A 1 84 ? -6.011 1.123 -14.469 1.00 92.44 84 SER A CA 1
ATOM 664 C C . SER A 1 84 ? -5.537 1.454 -13.056 1.00 92.44 84 SER A C 1
ATOM 666 O O . SER A 1 84 ? -6.046 0.886 -12.088 1.00 92.44 84 SER A O 1
ATOM 668 N N . PHE A 1 85 ? -4.602 2.391 -12.919 1.00 92.81 85 PHE A N 1
ATOM 669 C CA . PHE A 1 85 ? -4.086 2.800 -11.616 1.00 92.81 85 PHE A CA 1
ATOM 670 C C . PHE A 1 85 ? -3.789 4.303 -11.568 1.00 92.81 85 PHE A C 1
ATOM 672 O O . PHE A 1 85 ? -3.653 4.971 -12.594 1.00 92.81 85 PHE A O 1
ATOM 679 N N . ARG A 1 86 ? -3.676 4.839 -10.349 1.00 92.19 86 ARG A N 1
ATOM 680 C CA . ARG A 1 86 ? -3.274 6.224 -10.080 1.00 92.19 86 ARG A CA 1
ATOM 681 C C . ARG A 1 86 ? -2.249 6.235 -8.951 1.00 92.19 86 ARG A C 1
ATOM 683 O O . ARG A 1 86 ? -2.459 5.600 -7.924 1.00 92.19 86 ARG A O 1
ATOM 690 N N . GLY A 1 87 ? -1.155 6.974 -9.130 1.00 89.31 87 GLY A N 1
ATOM 691 C CA . GLY A 1 87 ? -0.144 7.126 -8.083 1.00 89.31 87 GLY A CA 1
ATOM 692 C C . GLY A 1 87 ? -0.694 7.821 -6.834 1.00 89.31 87 GLY A C 1
ATOM 693 O O . GLY A 1 87 ? -1.483 8.763 -6.936 1.00 89.31 87 GLY A O 1
ATOM 694 N N . PHE A 1 88 ? -0.244 7.388 -5.656 1.00 89.12 88 PHE A N 1
ATOM 695 C CA . PHE A 1 88 ? -0.686 7.928 -4.369 1.00 89.12 88 PHE A CA 1
ATOM 696 C C . PHE A 1 88 ? -0.396 9.434 -4.210 1.00 89.12 88 PHE A C 1
ATOM 698 O O . PHE A 1 88 ? -1.162 10.148 -3.563 1.00 89.12 88 PHE A O 1
ATOM 705 N N . VAL A 1 89 ? 0.623 9.968 -4.897 1.00 87.69 89 VAL A N 1
ATOM 706 C CA . VAL A 1 89 ? 0.926 11.414 -4.945 1.00 87.69 89 VAL A CA 1
ATOM 707 C C . VAL A 1 89 ? -0.284 12.280 -5.333 1.00 87.69 89 VAL A C 1
ATOM 709 O O . VAL A 1 89 ? -0.439 13.397 -4.838 1.00 87.69 89 VAL A O 1
ATOM 712 N N . TYR A 1 90 ? -1.182 11.759 -6.174 1.00 88.00 90 TYR A N 1
ATOM 713 C CA . TYR A 1 90 ? -2.385 12.466 -6.616 1.00 88.00 90 TYR A CA 1
ATOM 714 C C . TYR A 1 90 ? -3.535 12.408 -5.612 1.00 88.00 90 TYR A C 1
ATOM 716 O O . TYR A 1 90 ? -4.513 13.119 -5.800 1.00 88.00 90 TYR A O 1
ATOM 724 N N . PHE A 1 91 ? -3.438 11.581 -4.572 1.00 81.56 91 PHE A N 1
ATOM 725 C CA . PHE A 1 91 ? -4.369 11.566 -3.444 1.00 81.56 91 PHE A CA 1
ATOM 726 C C . PHE A 1 91 ? -3.841 12.420 -2.293 1.00 81.56 91 PHE A C 1
ATOM 728 O O . PHE A 1 91 ? -4.623 13.082 -1.617 1.00 81.56 91 PHE A O 1
ATOM 735 N N . ILE A 1 92 ? -2.518 12.485 -2.121 1.00 71.75 92 ILE A N 1
ATOM 736 C CA . ILE A 1 92 ? -1.883 13.362 -1.133 1.00 71.75 92 ILE A CA 1
ATOM 737 C C . ILE A 1 92 ? -2.149 14.833 -1.462 1.00 71.75 92 ILE A C 1
ATOM 739 O O . ILE A 1 92 ? -2.554 15.590 -0.585 1.00 71.75 92 ILE A O 1
ATOM 743 N N . ARG A 1 93 ? -1.951 15.255 -2.719 1.00 61.12 93 ARG A N 1
ATOM 744 C CA . ARG A 1 93 ? -2.106 16.671 -3.094 1.00 61.12 93 ARG A CA 1
ATOM 745 C C . ARG A 1 93 ? -3.523 17.202 -2.805 1.00 61.12 93 ARG A C 1
ATOM 747 O O . ARG A 1 93 ? -3.622 18.205 -2.123 1.00 61.12 93 ARG A O 1
ATOM 754 N N . PRO A 1 94 ? -4.630 16.555 -3.197 1.00 57.59 94 PRO A N 1
ATOM 755 C CA . PRO A 1 94 ? -5.964 17.037 -2.844 1.00 57.59 94 PRO A CA 1
ATOM 756 C C . PRO A 1 94 ? -6.258 16.969 -1.345 1.00 57.59 94 PRO A C 1
ATOM 758 O O . PRO A 1 94 ? -6.860 17.899 -0.828 1.00 57.59 94 PRO A O 1
ATOM 761 N N . ASN A 1 95 ? -5.827 15.914 -0.640 1.00 52.97 95 ASN A N 1
ATOM 762 C CA . ASN A 1 95 ? -6.129 15.759 0.788 1.00 52.97 95 ASN A CA 1
ATOM 763 C C . ASN A 1 95 ? -5.345 16.739 1.669 1.00 52.97 95 ASN A C 1
ATOM 765 O O . ASN A 1 95 ? -5.932 17.323 2.574 1.00 52.97 95 ASN A O 1
ATOM 769 N N . ILE A 1 96 ? -4.075 17.025 1.354 1.00 50.59 96 ILE A N 1
ATOM 770 C CA . ILE A 1 96 ? -3.334 18.114 2.010 1.00 50.59 96 ILE A CA 1
ATOM 771 C C . ILE A 1 96 ? -4.023 19.450 1.736 1.00 50.59 96 ILE A C 1
ATOM 773 O O . ILE A 1 96 ? -4.181 20.243 2.652 1.00 50.59 96 ILE A O 1
ATOM 777 N N . TYR A 1 97 ? -4.482 19.708 0.509 1.00 38.56 97 TYR A N 1
ATOM 778 C CA . TYR A 1 97 ? -5.169 20.964 0.200 1.00 38.56 97 TYR A CA 1
ATOM 779 C C . TYR A 1 97 ? -6.572 21.051 0.815 1.00 38.56 97 TYR A C 1
ATOM 781 O O . TYR A 1 97 ? -6.991 22.153 1.139 1.00 38.56 97 TYR A O 1
ATOM 789 N N . LEU A 1 98 ? -7.301 19.946 0.997 1.00 36.16 98 LEU A N 1
ATOM 790 C CA . LEU A 1 98 ? -8.587 19.917 1.707 1.00 36.16 98 LEU A CA 1
ATOM 791 C C . LEU A 1 98 ? -8.391 20.154 3.206 1.00 36.16 98 LEU A C 1
ATOM 793 O O . LEU A 1 98 ? -9.130 20.944 3.792 1.00 36.16 98 LEU A O 1
ATOM 797 N N . GLN A 1 99 ? -7.359 19.553 3.803 1.00 36.47 99 GLN A N 1
ATOM 798 C CA . GLN A 1 99 ? -6.994 19.814 5.191 1.00 36.47 99 GLN A CA 1
ATOM 799 C C . GLN A 1 99 ? -6.545 21.280 5.342 1.00 36.47 99 GLN A C 1
ATOM 801 O O . GLN A 1 99 ? -7.139 22.015 6.118 1.00 36.47 99 GLN A O 1
ATOM 806 N N . VAL A 1 100 ? -5.631 21.776 4.501 1.00 32.56 100 VAL A N 1
ATOM 807 C CA . VAL A 1 100 ? -5.150 23.174 4.524 1.00 32.56 100 VAL A CA 1
ATOM 808 C C . VAL A 1 100 ? -6.242 24.200 4.171 1.00 32.56 100 VAL A C 1
ATOM 810 O O . VAL A 1 100 ? -6.254 25.274 4.752 1.00 32.56 100 VAL A O 1
ATOM 813 N N . LYS A 1 101 ? -7.206 23.906 3.285 1.00 26.48 101 LYS A N 1
ATOM 814 C CA . LYS A 1 101 ? -8.343 24.814 3.004 1.00 26.48 101 LYS A CA 1
ATOM 815 C C . LYS A 1 101 ? -9.409 24.820 4.100 1.00 26.48 101 LYS A C 1
ATOM 817 O O . LYS A 1 101 ? -10.123 25.806 4.220 1.00 26.48 101 LYS A O 1
ATOM 822 N N . THR A 1 102 ? -9.517 23.754 4.893 1.00 30.78 102 THR A N 1
ATOM 823 C CA . THR A 1 102 ? -10.386 23.730 6.088 1.00 30.78 102 THR A CA 1
ATOM 824 C C . THR A 1 102 ? -9.723 24.443 7.278 1.00 30.78 102 THR A C 1
ATOM 826 O O . THR A 1 102 ? -10.388 24.794 8.247 1.00 30.78 102 THR A O 1
ATOM 829 N N . PHE A 1 103 ? -8.425 24.740 7.175 1.00 33.59 103 PHE A N 1
ATOM 830 C CA . PHE A 1 103 ? -7.642 25.522 8.125 1.00 33.59 103 PHE A CA 1
ATOM 831 C C . PHE A 1 103 ? -7.076 26.775 7.447 1.00 33.59 103 PHE A C 1
ATOM 833 O O . PHE A 1 103 ? -5.881 26.833 7.207 1.00 33.59 103 PHE A O 1
ATOM 840 N N . ILE A 1 104 ? -7.925 27.741 7.092 1.00 31.47 104 ILE A N 1
ATOM 841 C CA . ILE A 1 104 ? -7.667 29.198 7.096 1.00 31.47 104 ILE A CA 1
ATOM 842 C C . ILE A 1 104 ? -8.983 29.858 6.648 1.00 31.47 104 ILE A C 1
ATOM 844 O O . ILE A 1 104 ? -9.352 29.857 5.473 1.00 31.47 104 ILE A O 1
ATOM 848 N N . THR A 1 105 ? -9.716 30.398 7.612 1.00 39.16 105 THR A N 1
ATOM 849 C CA . THR A 1 105 ? -10.512 31.623 7.476 1.00 39.16 105 THR A CA 1
ATOM 850 C C . THR A 1 105 ? -10.306 32.404 8.760 1.00 39.16 105 THR A C 1
ATOM 852 O O . THR A 1 105 ? -10.186 31.739 9.816 1.00 39.16 105 THR A O 1
#